Protein AF-A0A0R3TBS4-F1 (afdb_monomer_lite)

Foldseek 3Di:
DADCVPVVVVCVVPCPPPPDPDDDGQVCFDCDPNDTEDPPVVVPDDLVPAADEDPDCSNHVVPNVRYDPDPPDPD

Secondary structure (DSSP, 8-state):
---HHHHHHHHHHH-TT---S----GGGSEEETTEEE--GGGGSS-GGG--B--S-GGGGTT-GGGB--------

Sequence (75 aa):
MSTCQYADPVADFLDKWNVFRYRLFRESCVYHRGNYVKDLSQLGRPIDQVVILDNSPASYMFHASNAVSECASKI

Radius of gyration: 13.61 Å; chains: 1; bounding box: 33×33×26 Å

Structure (mmCIF, N/CA/C/O backbone):
data_AF-A0A0R3TBS4-F1
#
_entry.id   AF-A0A0R3TBS4-F1
#
loop_
_atom_site.group_PDB
_atom_site.id
_atom_site.type_symbol
_atom_site.label_atom_id
_atom_site.label_alt_id
_atom_site.label_comp_id
_atom_site.label_asym_id
_atom_site.label_entity_id
_atom_site.label_seq_id
_atom_site.pdbx_PDB_ins_code
_atom_site.Cartn_x
_atom_site.Cartn_y
_atom_site.Cartn_z
_atom_site.occupancy
_atom_site.B_iso_or_equiv
_atom_site.auth_seq_id
_atom_site.auth_comp_id
_atom_site.auth_asym_id
_atom_site.auth_atom_id
_atom_site.pdbx_PDB_model_num
ATOM 1 N N . MET A 1 1 ? 2.723 -1.043 -8.563 1.00 83.94 1 MET A N 1
ATOM 2 C CA . MET A 1 1 ? 3.456 -0.955 -7.276 1.00 83.94 1 MET A CA 1
ATOM 3 C C . MET A 1 1 ? 4.876 -0.478 -7.509 1.00 83.94 1 MET A C 1
ATOM 5 O O . MET A 1 1 ? 5.515 -0.979 -8.432 1.00 83.94 1 MET A O 1
ATOM 9 N N . SER A 1 2 ? 5.366 0.455 -6.696 1.00 91.19 2 SER A N 1
ATOM 10 C CA . SER A 1 2 ? 6.675 1.110 -6.864 1.00 91.19 2 SER A CA 1
ATOM 11 C C . SER A 1 2 ? 7.673 0.672 -5.790 1.00 91.19 2 SER A C 1
ATOM 13 O O . SER A 1 2 ? 7.262 0.214 -4.727 1.00 91.19 2 SER A O 1
ATOM 15 N N . THR A 1 3 ? 8.967 0.792 -6.085 1.00 95.50 3 THR A N 1
ATOM 16 C CA . THR A 1 3 ? 10.062 0.581 -5.124 1.00 95.50 3 THR A CA 1
ATOM 17 C C . THR A 1 3 ? 10.274 1.835 -4.272 1.00 95.50 3 THR A C 1
ATOM 19 O O . THR A 1 3 ? 9.888 2.934 -4.688 1.00 95.50 3 THR A O 1
ATOM 22 N N . CYS A 1 4 ? 10.924 1.694 -3.112 1.00 95.81 4 CYS A N 1
ATOM 23 C CA . CYS A 1 4 ? 11.256 2.829 -2.238 1.00 95.81 4 CYS A CA 1
ATOM 24 C C . CYS A 1 4 ? 12.086 3.905 -2.959 1.00 95.81 4 CYS A C 1
ATOM 26 O O . CYS A 1 4 ? 11.762 5.083 -2.882 1.00 95.81 4 CYS A O 1
ATOM 28 N N . GLN A 1 5 ? 13.063 3.495 -3.778 1.00 96.88 5 GLN A N 1
ATOM 29 C CA . GLN A 1 5 ? 13.949 4.396 -4.531 1.00 96.88 5 GLN A CA 1
ATOM 30 C C . GLN A 1 5 ? 13.197 5.423 -5.391 1.00 96.88 5 GLN A C 1
ATOM 32 O O . GLN A 1 5 ? 13.673 6.538 -5.575 1.00 96.88 5 GLN A O 1
ATOM 37 N N . TYR A 1 6 ? 12.032 5.046 -5.924 1.00 96.94 6 TYR A N 1
ATOM 38 C CA . TYR A 1 6 ? 11.178 5.95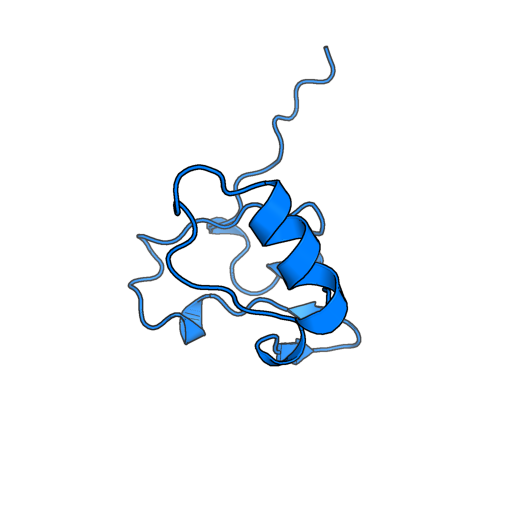1 -6.688 1.00 96.94 6 TYR A CA 1
ATOM 39 C C . TYR A 1 6 ? 10.127 6.640 -5.810 1.00 96.94 6 TYR A C 1
ATOM 41 O O . TYR A 1 6 ? 9.862 7.828 -5.973 1.00 96.94 6 TYR A O 1
ATOM 49 N N . ALA A 1 7 ? 9.493 5.890 -4.907 1.00 97.38 7 ALA A N 1
ATOM 50 C CA . ALA A 1 7 ? 8.330 6.366 -4.168 1.00 97.38 7 ALA A CA 1
ATOM 51 C C . ALA A 1 7 ? 8.682 7.310 -3.009 1.00 97.38 7 ALA A C 1
ATOM 53 O O . ALA A 1 7 ? 7.885 8.200 -2.721 1.00 97.38 7 ALA A O 1
ATOM 54 N N . ASP A 1 8 ? 9.847 7.157 -2.373 1.00 97.62 8 ASP A N 1
ATOM 55 C CA . ASP A 1 8 ? 10.241 8.000 -1.239 1.00 97.62 8 ASP A CA 1
ATOM 56 C C . ASP A 1 8 ? 10.404 9.477 -1.618 1.00 97.62 8 ASP A C 1
ATOM 58 O O . ASP A 1 8 ? 9.736 10.299 -0.991 1.00 97.62 8 ASP A O 1
ATOM 62 N N . PRO A 1 9 ? 11.147 9.852 -2.681 1.00 98.00 9 PRO A N 1
ATOM 63 C CA . PRO A 1 9 ? 11.250 11.256 -3.088 1.00 98.00 9 PRO A CA 1
ATOM 64 C C . PRO A 1 9 ? 9.891 11.903 -3.396 1.00 98.00 9 PRO A C 1
ATOM 66 O O . PRO A 1 9 ? 9.667 13.078 -3.106 1.00 98.00 9 PRO A O 1
ATOM 69 N N . VAL A 1 10 ? 8.961 11.134 -3.974 1.00 98.00 10 VAL A N 1
ATOM 70 C CA . VAL A 1 10 ? 7.602 11.604 -4.281 1.00 98.00 10 VAL A CA 1
ATOM 71 C C . VAL A 1 10 ? 6.782 11.768 -3.001 1.00 98.00 10 VAL A C 1
ATOM 73 O O . VAL A 1 10 ? 6.101 12.780 -2.834 1.00 98.00 10 VAL A O 1
ATOM 76 N N . ALA A 1 11 ? 6.857 10.805 -2.080 1.00 97.12 11 ALA A N 1
ATOM 77 C CA . ALA A 1 11 ? 6.170 10.873 -0.796 1.00 97.12 11 ALA A CA 1
ATOM 78 C C . ALA A 1 11 ? 6.689 12.036 0.063 1.00 97.12 11 ALA A C 1
ATOM 80 O O . ALA A 1 11 ? 5.879 12.749 0.645 1.00 97.12 11 ALA A O 1
ATOM 81 N N . ASP A 1 12 ? 8.000 12.287 0.075 1.00 97.44 12 ASP A N 1
ATOM 82 C CA . ASP A 1 12 ? 8.616 13.429 0.770 1.00 97.44 12 ASP A CA 1
ATOM 83 C C . ASP A 1 12 ? 8.175 14.769 0.169 1.00 97.44 12 ASP A C 1
ATOM 85 O O . ASP A 1 12 ? 7.981 15.770 0.868 1.00 97.44 12 ASP A O 1
ATOM 89 N N . PHE A 1 13 ? 7.975 14.802 -1.150 1.00 98.06 13 PHE A N 1
ATOM 90 C CA . PHE A 1 13 ? 7.426 15.977 -1.803 1.00 98.06 13 PHE A CA 1
ATOM 91 C C . PHE A 1 13 ? 5.957 16.219 -1.419 1.00 98.06 13 PHE A C 1
ATOM 93 O O . PHE A 1 13 ? 5.594 17.370 -1.176 1.00 98.06 13 PHE A O 1
ATOM 100 N N . LEU A 1 14 ? 5.126 15.177 -1.334 1.00 98.06 14 LEU A N 1
ATOM 101 C CA . LEU A 1 14 ? 3.688 15.300 -1.062 1.00 98.06 14 LEU A CA 1
ATOM 102 C C . LEU A 1 14 ? 3.351 15.485 0.426 1.00 98.06 14 LEU A C 1
ATOM 104 O O . LEU A 1 14 ? 2.476 16.283 0.765 1.00 98.06 14 LEU A O 1
ATOM 108 N N . ASP A 1 15 ? 4.024 14.766 1.321 1.00 97.88 15 ASP A N 1
ATOM 109 C CA . ASP A 1 15 ? 3.660 14.684 2.736 1.00 97.88 15 ASP A CA 1
ATOM 110 C C . ASP A 1 15 ? 4.279 15.808 3.576 1.00 97.88 15 ASP A C 1
ATOM 112 O O . ASP A 1 15 ? 5.203 15.611 4.365 1.00 97.88 15 ASP A O 1
ATOM 116 N N . LYS A 1 16 ? 3.753 17.027 3.422 1.00 97.56 16 LYS A N 1
ATOM 117 C CA . LYS A 1 16 ? 4.256 18.210 4.144 1.00 97.5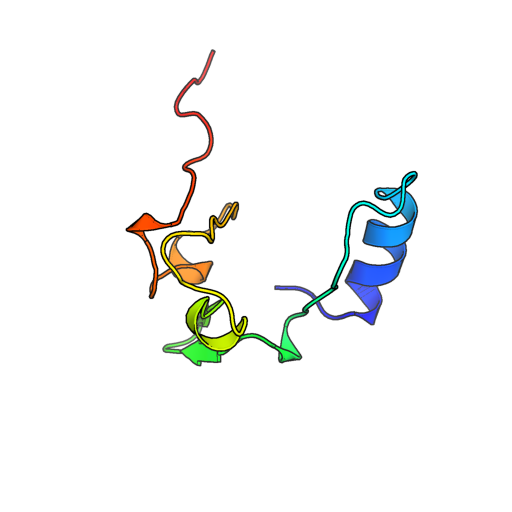6 16 LYS A CA 1
ATOM 118 C C . LYS A 1 16 ? 4.000 18.189 5.652 1.00 97.56 16 LYS A C 1
ATOM 120 O O . LYS A 1 16 ? 4.611 18.975 6.374 1.00 97.56 16 LYS A O 1
ATOM 125 N N . TRP A 1 17 ? 3.113 17.316 6.127 1.00 98.00 17 TRP A N 1
ATOM 126 C CA . TRP A 1 17 ? 2.653 17.295 7.519 1.00 98.00 17 TRP A CA 1
ATOM 127 C C . TRP A 1 17 ? 2.928 15.969 8.241 1.00 98.00 17 TRP A C 1
ATOM 129 O O . TRP A 1 17 ? 2.413 15.768 9.340 1.00 98.00 17 TRP A O 1
ATOM 139 N N . ASN A 1 18 ? 3.755 15.085 7.669 1.00 96.25 18 ASN A N 1
ATOM 140 C CA . ASN A 1 18 ? 4.064 13.759 8.222 1.00 96.25 18 ASN A CA 1
ATOM 141 C C . ASN A 1 18 ? 2.797 12.935 8.535 1.00 96.25 18 ASN A C 1
ATOM 143 O O . ASN A 1 18 ? 2.664 12.321 9.602 1.00 96.25 18 ASN A O 1
ATOM 147 N N . VAL A 1 19 ? 1.838 12.961 7.610 1.00 98.12 19 VAL A N 1
ATOM 148 C CA . VAL A 1 19 ? 0.578 12.215 7.671 1.00 98.12 19 VAL A CA 1
ATOM 149 C C . VAL A 1 19 ? 0.831 10.719 7.467 1.00 98.12 19 VAL A C 1
ATOM 151 O O . VAL A 1 19 ? 0.171 9.890 8.106 1.00 98.12 19 VAL A O 1
ATOM 154 N N . PHE A 1 20 ? 1.799 10.341 6.626 1.00 97.44 20 PHE A N 1
ATOM 155 C CA . PHE A 1 20 ? 2.144 8.938 6.407 1.00 97.44 20 PHE A CA 1
ATOM 156 C C . PHE A 1 20 ? 2.891 8.366 7.616 1.00 97.44 20 PHE A C 1
ATOM 158 O O . PHE A 1 20 ? 4.057 8.660 7.856 1.00 97.44 20 PHE A O 1
ATOM 165 N N . ARG A 1 21 ? 2.225 7.490 8.378 1.00 97.25 21 ARG A N 1
ATOM 166 C CA . ARG A 1 21 ? 2.831 6.816 9.543 1.00 97.25 21 ARG A CA 1
ATOM 167 C C . ARG A 1 21 ? 3.792 5.692 9.164 1.00 97.25 21 ARG A C 1
ATOM 169 O O . ARG A 1 21 ? 4.737 5.427 9.896 1.00 97.25 21 ARG A O 1
ATOM 176 N N . TYR A 1 22 ? 3.529 5.032 8.040 1.00 97.12 22 TYR A N 1
ATOM 177 C CA . TYR A 1 22 ? 4.319 3.923 7.518 1.00 97.12 22 TYR A CA 1
ATOM 178 C C . TYR A 1 22 ? 4.328 3.993 5.996 1.00 97.12 22 TYR A C 1
ATOM 180 O O . TYR A 1 22 ? 3.328 4.380 5.387 1.00 97.12 22 TYR A O 1
ATOM 188 N N . ARG A 1 23 ? 5.438 3.579 5.386 1.00 97.38 23 ARG A N 1
ATOM 189 C CA . ARG A 1 23 ? 5.576 3.466 3.934 1.00 97.38 23 ARG A CA 1
ATOM 190 C C . ARG A 1 23 ? 5.892 2.017 3.593 1.00 97.38 23 ARG A C 1
ATOM 192 O O . ARG A 1 23 ? 6.892 1.474 4.051 1.00 97.38 23 ARG A O 1
ATOM 199 N N . LEU A 1 24 ? 4.994 1.391 2.842 1.00 97.50 24 LEU A N 1
ATOM 200 C CA . LEU A 1 24 ? 5.123 0.020 2.359 1.00 97.50 24 LEU A CA 1
ATOM 201 C C . LEU A 1 24 ? 5.202 0.062 0.836 1.00 97.50 24 LEU A C 1
ATOM 203 O O . LEU A 1 24 ? 4.465 0.811 0.190 1.00 97.50 24 LEU A O 1
ATOM 207 N N . PHE A 1 25 ? 6.096 -0.738 0.268 1.00 97.00 25 PHE A N 1
ATOM 208 C CA . PHE A 1 25 ? 6.445 -0.678 -1.151 1.00 97.00 25 PHE A CA 1
ATOM 209 C C . PHE A 1 25 ? 6.173 -2.016 -1.842 1.00 97.00 25 PHE A C 1
ATOM 211 O O . PHE A 1 25 ? 5.506 -2.900 -1.296 1.00 97.00 25 PHE A O 1
ATOM 218 N N . ARG A 1 26 ? 6.655 -2.167 -3.080 1.00 96.75 26 ARG A N 1
ATOM 219 C CA . ARG A 1 26 ? 6.483 -3.387 -3.883 1.00 96.75 26 ARG A CA 1
ATOM 220 C C . ARG A 1 26 ? 6.934 -4.646 -3.141 1.00 96.75 26 ARG A C 1
ATOM 222 O O . ARG A 1 26 ? 6.291 -5.680 -3.279 1.00 96.75 26 ARG A O 1
ATOM 229 N N . GLU A 1 27 ? 7.998 -4.550 -2.358 1.00 95.31 27 GLU A N 1
ATOM 230 C CA . GLU A 1 27 ? 8.592 -5.645 -1.591 1.00 95.31 27 GLU A CA 1
ATOM 231 C C . GLU A 1 27 ? 7.664 -6.153 -0.476 1.00 95.31 27 GLU A C 1
ATOM 233 O O . GLU A 1 27 ? 7.779 -7.298 -0.056 1.00 95.31 27 GLU A O 1
ATOM 238 N N . SER A 1 28 ? 6.717 -5.326 -0.025 1.00 96.94 28 SER A N 1
ATOM 239 C CA . SER A 1 28 ? 5.698 -5.694 0.966 1.00 96.94 28 SER A CA 1
ATOM 240 C C . SER A 1 28 ? 4.441 -6.310 0.339 1.00 96.94 28 SER A C 1
ATOM 242 O O . SER A 1 28 ? 3.517 -6.678 1.058 1.00 96.94 28 SER A O 1
ATOM 244 N N . CYS A 1 29 ? 4.356 -6.378 -0.993 1.00 96.75 29 CYS A N 1
ATOM 245 C CA . CYS A 1 29 ? 3.198 -6.935 -1.687 1.00 96.75 29 CYS A CA 1
ATOM 246 C C . CYS A 1 29 ? 3.336 -8.451 -1.871 1.00 96.75 29 CYS A C 1
ATOM 248 O O . CYS A 1 29 ? 4.422 -8.970 -2.128 1.00 96.75 29 CYS A O 1
ATOM 250 N N . VAL A 1 30 ? 2.205 -9.155 -1.866 1.00 97.31 30 VAL A N 1
ATOM 251 C CA . VAL A 1 30 ? 2.141 -10.568 -2.252 1.00 97.31 30 VAL A CA 1
ATOM 252 C C . VAL A 1 30 ? 2.106 -10.661 -3.773 1.00 97.31 30 VAL A C 1
ATOM 254 O O . VAL A 1 30 ? 1.247 -10.058 -4.414 1.00 97.31 30 VAL A O 1
ATOM 257 N N . TYR A 1 31 ? 3.011 -11.435 -4.369 1.00 96.50 31 TYR A N 1
ATOM 258 C CA . TYR A 1 31 ? 2.953 -11.720 -5.801 1.00 96.50 31 TYR A CA 1
ATOM 259 C C . TYR A 1 31 ? 2.027 -12.914 -6.063 1.00 96.50 31 TYR A C 1
ATOM 261 O O . TYR A 1 31 ? 2.370 -14.059 -5.770 1.00 96.50 31 TYR A O 1
ATOM 269 N N . HIS A 1 32 ? 0.835 -12.648 -6.598 1.00 96.50 32 HIS A N 1
ATOM 270 C CA . HIS A 1 32 ? -0.207 -13.646 -6.824 1.00 96.50 32 HIS A CA 1
ATOM 271 C C . HIS A 1 32 ? -0.722 -13.583 -8.263 1.00 96.50 32 HIS A C 1
ATOM 273 O O . HIS A 1 32 ? -1.237 -12.559 -8.707 1.00 96.50 32 HIS A O 1
ATOM 279 N N . ARG A 1 33 ? -0.603 -14.698 -9.001 1.00 94.25 33 ARG A N 1
ATOM 280 C CA . ARG A 1 33 ? -1.118 -14.844 -10.380 1.00 94.25 33 ARG A CA 1
ATOM 281 C C . ARG A 1 33 ? -0.722 -13.680 -11.305 1.00 94.25 33 ARG A C 1
ATOM 283 O O . ARG A 1 33 ? -1.563 -13.118 -11.998 1.00 94.25 33 ARG A O 1
ATOM 290 N N . GLY A 1 34 ? 0.552 -13.289 -11.277 1.00 94.75 34 GLY A N 1
ATOM 291 C CA . GLY A 1 34 ? 1.078 -12.201 -12.111 1.00 94.75 34 GLY A CA 1
ATOM 292 C C . GLY A 1 34 ? 0.774 -10.785 -11.611 1.00 94.75 34 GLY A C 1
ATOM 293 O O . GLY A 1 34 ? 1.175 -9.822 -12.256 1.00 94.75 34 GLY A O 1
ATOM 294 N N . ASN A 1 35 ? 0.095 -10.639 -10.471 1.00 95.38 35 ASN A N 1
ATOM 295 C CA . ASN A 1 35 ? -0.268 -9.351 -9.891 1.00 95.38 35 ASN A CA 1
ATOM 296 C C . ASN A 1 35 ? 0.419 -9.144 -8.541 1.00 95.38 35 ASN A C 1
ATOM 298 O O . ASN A 1 35 ? 0.625 -10.088 -7.779 1.00 95.38 35 ASN A O 1
ATOM 302 N N . TYR A 1 36 ? 0.735 -7.890 -8.226 1.00 97.06 36 TYR A N 1
ATOM 303 C CA . TYR A 1 36 ? 1.128 -7.496 -6.877 1.00 97.06 36 TYR A CA 1
ATOM 304 C C . TYR A 1 36 ? -0.119 -7.113 -6.086 1.00 97.06 36 TYR A C 1
ATOM 306 O O . TYR A 1 36 ? -0.768 -6.116 -6.402 1.00 97.06 36 TYR A O 1
ATOM 314 N N . VAL A 1 37 ? -0.426 -7.895 -5.057 1.00 97.75 37 VAL A N 1
ATOM 315 C CA . VAL A 1 37 ? -1.596 -7.723 -4.195 1.00 97.75 37 VAL A CA 1
ATOM 316 C C . VAL A 1 37 ? -1.160 -7.146 -2.850 1.00 97.75 37 VAL A C 1
ATOM 318 O O . VAL A 1 37 ? -0.225 -7.638 -2.214 1.00 97.75 37 VAL A O 1
ATOM 321 N N . LYS A 1 38 ? -1.856 -6.102 -2.406 1.00 97.69 38 LYS A N 1
ATOM 322 C CA . LYS A 1 38 ? -1.764 -5.521 -1.066 1.00 97.69 38 LYS A CA 1
ATOM 323 C C . LYS A 1 38 ? -2.667 -6.325 -0.133 1.00 97.69 38 LYS A C 1
ATOM 325 O O . LYS A 1 38 ? -3.843 -6.012 0.037 1.00 97.69 38 LYS A O 1
ATOM 330 N N . ASP A 1 39 ? -2.129 -7.400 0.428 1.00 97.38 39 ASP A N 1
ATOM 331 C CA . ASP A 1 39 ? -2.860 -8.222 1.389 1.00 97.38 39 ASP A CA 1
ATOM 332 C C . ASP A 1 39 ? -3.002 -7.487 2.731 1.00 97.38 39 ASP A C 1
ATOM 334 O O . ASP A 1 39 ? -2.071 -7.416 3.5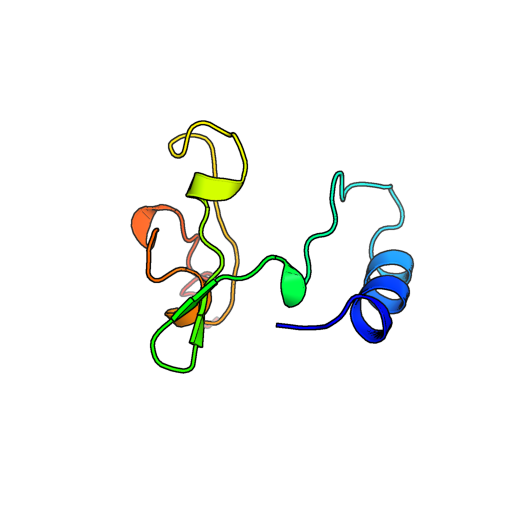32 1.00 97.38 39 ASP A O 1
ATOM 338 N N . LEU A 1 40 ? -4.192 -6.931 2.971 1.00 97.94 40 LEU A N 1
ATOM 339 C CA . LEU A 1 40 ? -4.492 -6.109 4.143 1.00 97.94 40 LEU A CA 1
ATOM 340 C C . LEU A 1 40 ? -4.429 -6.896 5.459 1.00 97.94 40 LEU A C 1
ATOM 342 O O . LEU A 1 40 ? -4.232 -6.292 6.513 1.00 97.94 40 LEU A O 1
ATOM 346 N N . SER A 1 41 ? -4.525 -8.230 5.415 1.00 96.31 41 SER A N 1
ATOM 347 C CA . SER A 1 41 ? -4.412 -9.073 6.612 1.00 96.31 41 SER A CA 1
ATOM 348 C C . SER A 1 41 ? -3.010 -9.032 7.237 1.00 96.31 41 SER A C 1
ATOM 350 O O . SER A 1 41 ? -2.857 -9.259 8.436 1.00 96.31 41 SER A O 1
ATOM 352 N N . GLN A 1 42 ? -1.990 -8.653 6.458 1.00 96.44 42 GLN A N 1
ATOM 353 C CA . GLN A 1 42 ? -0.599 -8.551 6.912 1.00 96.44 42 GLN A CA 1
ATOM 354 C C . GLN A 1 42 ? -0.279 -7.218 7.605 1.00 96.44 42 GLN A C 1
ATOM 356 O O . GLN A 1 42 ? 0.826 -7.034 8.109 1.00 96.44 42 GLN A O 1
ATOM 361 N N . LEU A 1 43 ? -1.236 -6.283 7.679 1.00 96.56 43 LEU A N 1
ATOM 362 C CA . LEU A 1 43 ? -1.032 -4.976 8.317 1.00 96.56 43 LEU A CA 1
ATOM 363 C C . LEU A 1 43 ? -1.023 -5.030 9.852 1.00 96.56 43 LEU A C 1
ATOM 365 O O . LEU A 1 43 ? -0.739 -4.013 10.487 1.00 96.56 43 LEU A O 1
ATOM 369 N N . GLY A 1 44 ? -1.365 -6.175 10.455 1.00 96.19 44 GLY A N 1
ATOM 370 C CA . GLY A 1 44 ? -1.455 -6.316 11.912 1.00 96.19 44 GLY A CA 1
ATOM 371 C C . GLY A 1 44 ? -2.568 -5.465 12.534 1.00 96.19 44 GLY A C 1
ATOM 372 O O . GLY A 1 44 ? -2.437 -5.008 13.668 1.00 96.19 44 GLY A O 1
ATOM 373 N N . ARG A 1 45 ? -3.646 -5.204 11.783 1.00 96.75 45 ARG A N 1
ATOM 374 C CA . ARG A 1 45 ? -4.808 -4.405 12.203 1.00 96.75 45 ARG A CA 1
ATOM 375 C C . ARG A 1 45 ? -6.102 -5.199 11.994 1.00 96.75 45 ARG A C 1
ATOM 377 O O . ARG A 1 45 ? -6.157 -5.980 11.044 1.00 96.75 45 ARG A O 1
ATOM 384 N N . PRO A 1 46 ? -7.138 -4.991 12.826 1.00 97.31 46 PRO A N 1
ATOM 385 C CA . PRO A 1 46 ? -8.469 -5.534 12.567 1.00 97.31 46 PRO A CA 1
ATOM 386 C C . PRO A 1 46 ? -8.972 -5.093 11.188 1.00 97.31 46 PRO A C 1
ATOM 388 O O . PRO A 1 46 ? -8.951 -3.903 10.873 1.00 97.31 46 PRO A O 1
ATOM 391 N N . ILE A 1 47 ? -9.369 -6.049 10.343 1.00 96.31 47 ILE A N 1
ATOM 392 C CA . ILE A 1 47 ? -9.692 -5.777 8.933 1.00 96.31 47 ILE A CA 1
ATOM 393 C C . ILE A 1 47 ? -10.925 -4.878 8.775 1.00 96.31 47 ILE A C 1
ATOM 395 O O . ILE A 1 47 ? -11.009 -4.100 7.833 1.00 96.31 47 ILE A O 1
ATOM 399 N N . ASP A 1 48 ? -11.850 -4.928 9.727 1.00 96.19 48 ASP A N 1
ATOM 400 C CA . ASP A 1 48 ? -13.037 -4.074 9.825 1.00 96.19 48 ASP A CA 1
ATOM 401 C C . ASP A 1 48 ? -12.710 -2.593 10.100 1.00 96.19 48 ASP A C 1
ATOM 403 O O . ASP A 1 48 ? -13.569 -1.731 9.938 1.00 96.19 48 ASP A O 1
ATOM 407 N N . GLN A 1 49 ? -11.463 -2.284 10.464 1.00 97.19 49 GLN A N 1
ATOM 408 C CA . GLN A 1 49 ? -10.961 -0.926 10.702 1.00 97.19 49 GLN A CA 1
ATOM 409 C C . GLN A 1 49 ? -9.973 -0.456 9.623 1.00 97.19 49 GLN A C 1
ATOM 411 O O . GLN A 1 49 ? -9.287 0.555 9.800 1.00 97.19 49 GLN A O 1
ATOM 416 N N . VAL A 1 50 ? -9.858 -1.188 8.512 1.00 97.62 50 VAL A N 1
ATOM 417 C CA . VAL A 1 50 ? -8.933 -0.873 7.419 1.00 97.62 50 VAL A CA 1
ATOM 418 C C . VAL A 1 50 ? -9.719 -0.556 6.154 1.00 97.62 50 VAL A C 1
ATOM 420 O O . VAL A 1 50 ? -10.603 -1.304 5.751 1.00 97.62 50 VAL A O 1
ATOM 423 N N . VAL A 1 51 ? -9.340 0.526 5.482 1.00 97.56 51 VAL A N 1
ATOM 424 C CA . VAL A 1 51 ? -9.799 0.846 4.128 1.00 97.56 51 VAL A CA 1
ATOM 425 C C . VAL A 1 51 ? -8.602 0.974 3.197 1.00 97.56 51 VAL A C 1
ATOM 427 O O . VAL A 1 51 ? -7.503 1.329 3.631 1.00 97.56 51 VAL A O 1
ATOM 430 N N . ILE A 1 52 ? -8.808 0.691 1.914 1.00 96.81 52 ILE A N 1
ATOM 431 C CA . ILE A 1 52 ? -7.799 0.876 0.871 1.00 96.81 52 ILE A CA 1
ATOM 432 C C . ILE A 1 52 ? -8.330 1.795 -0.227 1.00 96.81 52 ILE A C 1
ATOM 434 O O . ILE A 1 52 ? -9.456 1.645 -0.695 1.00 96.81 52 ILE A O 1
ATOM 438 N N . LEU A 1 53 ? -7.484 2.735 -0.647 1.00 95.94 53 LEU A N 1
ATOM 439 C CA . LEU A 1 53 ? -7.672 3.545 -1.844 1.00 95.94 53 LEU A CA 1
ATOM 440 C C . LEU A 1 53 ? -6.605 3.134 -2.861 1.00 95.94 53 LEU A C 1
ATOM 442 O O . LEU A 1 53 ? -5.406 3.287 -2.615 1.00 95.94 53 LEU A O 1
ATOM 446 N N . ASP A 1 54 ? -7.039 2.563 -3.977 1.00 94.75 54 ASP A N 1
ATOM 447 C CA . ASP A 1 54 ? -6.165 2.126 -5.063 1.00 94.75 54 ASP A CA 1
ATOM 448 C C . ASP A 1 54 ? -6.945 2.164 -6.376 1.00 94.75 54 ASP A C 1
ATOM 450 O O . ASP A 1 54 ? -8.124 1.812 -6.424 1.00 94.75 54 ASP A O 1
ATOM 454 N N . ASN A 1 55 ? -6.277 2.569 -7.448 1.00 93.25 55 ASN A N 1
ATOM 455 C CA . ASN A 1 55 ? -6.88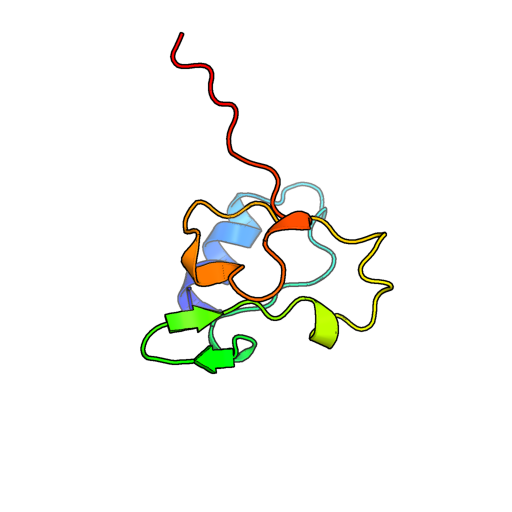0 2.703 -8.768 1.00 93.25 55 ASN A CA 1
ATOM 456 C C . ASN A 1 55 ? -6.911 1.379 -9.559 1.00 93.25 55 ASN A C 1
ATOM 458 O O . ASN A 1 55 ? -7.395 1.354 -10.689 1.00 93.25 55 ASN A O 1
ATOM 462 N N . SER A 1 56 ? -6.387 0.279 -9.006 1.00 92.88 56 SER A N 1
ATOM 463 C CA . SER A 1 56 ? -6.361 -1.036 -9.654 1.00 92.88 56 SER A CA 1
ATOM 464 C C . SER A 1 56 ? -7.075 -2.102 -8.809 1.00 92.88 56 SER A C 1
ATOM 466 O O . SER A 1 56 ? -6.581 -2.467 -7.740 1.00 92.88 56 SER A O 1
ATOM 468 N N . PRO A 1 57 ? -8.183 -2.694 -9.300 1.00 94.38 57 PRO A N 1
ATOM 469 C CA . PRO A 1 57 ? -8.890 -3.775 -8.606 1.00 94.38 57 PRO A CA 1
ATOM 470 C C . PRO A 1 57 ? -8.037 -5.002 -8.275 1.00 94.38 57 PRO A C 1
ATOM 472 O O . PRO A 1 57 ? -8.250 -5.660 -7.257 1.00 94.38 57 PRO A O 1
ATOM 475 N N . ALA A 1 58 ? -7.028 -5.297 -9.098 1.00 95.12 58 ALA A N 1
ATOM 476 C CA . ALA A 1 58 ? -6.105 -6.398 -8.838 1.00 95.12 58 ALA A CA 1
ATOM 477 C C . ALA A 1 58 ? -5.272 -6.174 -7.560 1.00 95.12 58 ALA A C 1
ATOM 479 O O . ALA A 1 58 ? -4.908 -7.139 -6.889 1.00 95.12 58 ALA A O 1
ATOM 480 N N . SER A 1 59 ? -5.010 -4.916 -7.185 1.00 96.00 59 SER A N 1
ATOM 481 C CA . SER A 1 59 ? -4.200 -4.569 -6.012 1.00 96.00 59 SER A CA 1
ATOM 482 C C . SER A 1 59 ? -4.855 -4.967 -4.690 1.00 96.00 59 SER A C 1
ATOM 484 O O . SER A 1 59 ? -4.141 -5.218 -3.726 1.00 96.00 59 SER A O 1
ATOM 486 N N . TYR A 1 60 ? -6.187 -5.028 -4.619 1.00 95.94 60 TYR A N 1
ATOM 487 C CA . TYR A 1 60 ? -6.944 -5.338 -3.397 1.00 95.94 60 TYR A CA 1
ATOM 488 C C . TYR A 1 60 ? -7.835 -6.571 -3.552 1.00 95.94 60 TYR A C 1
ATOM 490 O O . TYR A 1 60 ? -8.807 -6.737 -2.819 1.00 95.94 60 TYR A O 1
ATOM 498 N N . MET A 1 61 ? -7.505 -7.468 -4.486 1.00 96.00 61 MET A N 1
ATOM 499 C CA . MET A 1 61 ? -8.365 -8.603 -4.839 1.00 96.00 61 MET A CA 1
ATOM 500 C C . MET A 1 61 ? -8.709 -9.546 -3.670 1.00 96.00 61 MET A C 1
ATOM 502 O O . MET A 1 61 ? -9.705 -10.255 -3.745 1.00 96.00 61 MET A O 1
ATOM 506 N N . PHE A 1 62 ? -7.917 -9.559 -2.590 1.00 97.19 62 PHE A N 1
ATOM 507 C CA . PHE A 1 62 ? -8.208 -10.345 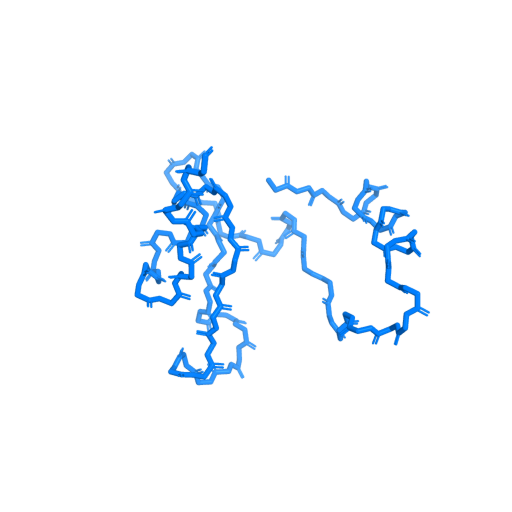-1.382 1.00 97.19 62 PHE A CA 1
ATOM 508 C C . PHE A 1 62 ? -9.180 -9.657 -0.412 1.00 97.19 62 PHE A C 1
ATOM 510 O O . PHE A 1 62 ? -9.763 -10.333 0.427 1.00 97.19 62 PHE A O 1
ATOM 517 N N . HIS A 1 63 ? -9.376 -8.340 -0.531 1.00 96.50 63 HIS A N 1
ATOM 518 C CA . HIS A 1 63 ? -10.134 -7.513 0.417 1.00 96.50 63 HIS A CA 1
ATOM 519 C C . HIS A 1 63 ? -10.993 -6.471 -0.317 1.00 96.50 63 HIS A C 1
ATOM 521 O O . HIS A 1 63 ? -10.953 -5.279 -0.016 1.00 96.50 63 HIS A O 1
ATOM 527 N N . ALA A 1 64 ? -11.764 -6.908 -1.320 1.00 95.38 64 ALA A N 1
ATOM 528 C CA . ALA A 1 64 ? -12.551 -6.013 -2.177 1.00 95.38 64 ALA A CA 1
ATOM 529 C C . ALA A 1 64 ? -13.591 -5.172 -1.412 1.00 95.38 64 ALA A C 1
ATOM 531 O O . ALA A 1 64 ? -13.854 -4.036 -1.791 1.00 95.38 64 ALA A O 1
ATOM 532 N N . SER A 1 65 ? -14.139 -5.691 -0.310 1.00 96.00 65 SER A N 1
ATOM 533 C CA . SER A 1 65 ? -15.074 -4.971 0.569 1.00 96.00 65 SER A CA 1
ATOM 534 C C . SER A 1 65 ? -14.457 -3.768 1.286 1.00 96.00 65 SER A C 1
ATOM 536 O O . SER A 1 65 ? -15.184 -2.892 1.739 1.00 96.00 65 SER A O 1
ATOM 538 N N . ASN A 1 66 ? -13.129 -3.727 1.410 1.00 96.88 66 ASN A N 1
ATOM 539 C CA . ASN A 1 66 ? -12.398 -2.655 2.085 1.00 96.88 66 ASN A CA 1
ATOM 540 C C . ASN A 1 66 ? -11.987 -1.537 1.119 1.00 96.88 66 ASN A C 1
ATOM 542 O O . ASN A 1 66 ? -11.442 -0.518 1.552 1.00 96.88 66 ASN A O 1
ATOM 546 N N . ALA A 1 67 ? -12.195 -1.735 -0.185 1.00 96.00 67 ALA A N 1
ATOM 547 C CA . ALA A 1 67 ? -11.851 -0.751 -1.190 1.00 96.00 67 ALA A CA 1
ATOM 548 C C . ALA A 1 67 ? -12.882 0.376 -1.207 1.00 96.00 67 ALA A C 1
ATOM 550 O O . ALA A 1 67 ? -14.079 0.151 -1.393 1.00 96.00 67 ALA A O 1
ATOM 551 N N . VAL A 1 68 ? -12.400 1.606 -1.059 1.00 92.81 68 VAL A N 1
ATOM 552 C CA . VAL A 1 68 ? -13.201 2.787 -1.365 1.00 92.81 68 VAL A CA 1
ATOM 553 C C . VAL A 1 68 ? -13.088 3.001 -2.865 1.00 92.81 68 VAL A C 1
ATOM 555 O O . VAL A 1 68 ? -12.024 3.358 -3.370 1.00 92.81 68 VAL A O 1
ATOM 558 N N . SER A 1 69 ? -14.172 2.737 -3.590 1.00 74.69 69 SER A N 1
ATOM 559 C CA . SER A 1 69 ? -14.251 3.051 -5.014 1.00 74.69 69 SER A CA 1
ATOM 560 C C . SER A 1 69 ? -14.001 4.544 -5.219 1.00 74.69 69 SER A C 1
ATOM 562 O O . SER A 1 69 ? -14.618 5.360 -4.528 1.00 74.69 69 SER A O 1
ATOM 564 N N . GLU A 1 70 ? -13.135 4.901 -6.175 1.00 61.19 70 GLU A N 1
ATOM 565 C CA . GLU A 1 70 ? -13.086 6.274 -6.685 1.00 61.19 70 GLU A CA 1
ATOM 566 C C . GLU A 1 70 ? -14.518 6.704 -7.006 1.00 61.19 70 GLU A C 1
ATOM 568 O O . GLU A 1 70 ? -15.270 5.932 -7.609 1.00 61.19 70 GLU A O 1
ATOM 573 N N . CYS A 1 71 ? -14.917 7.889 -6.533 1.00 48.56 71 CYS A N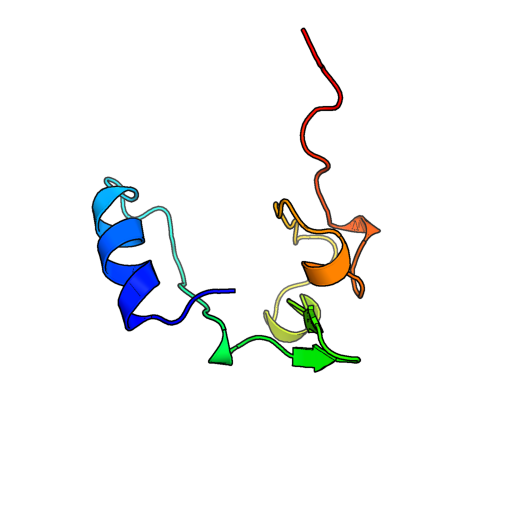 1
ATOM 574 C CA . CYS A 1 71 ? -16.261 8.415 -6.735 1.00 48.56 71 CYS A CA 1
ATOM 575 C C . CYS A 1 71 ? -16.685 8.191 -8.188 1.00 48.56 71 CYS A C 1
ATOM 577 O O . CYS A 1 71 ? -16.111 8.777 -9.107 1.00 48.56 71 CYS A O 1
ATOM 579 N N . ALA A 1 72 ? -17.710 7.360 -8.389 1.00 49.56 72 ALA A N 1
ATOM 580 C CA . ALA A 1 72 ? -18.419 7.225 -9.651 1.00 49.56 72 ALA A CA 1
ATOM 581 C C . ALA A 1 72 ? -19.249 8.496 -9.898 1.00 49.56 72 ALA A C 1
ATOM 583 O O . ALA A 1 72 ? -20.471 8.464 -9.956 1.00 49.56 72 ALA A O 1
ATOM 584 N N . SER A 1 73 ? -18.561 9.624 -10.019 1.00 43.91 73 SER A N 1
ATOM 585 C CA . SER A 1 73 ? -19.104 10.904 -10.435 1.00 43.91 73 SER A CA 1
ATOM 586 C C . SER A 1 73 ? -18.158 11.441 -11.494 1.00 43.91 73 SER A C 1
ATOM 588 O O . SER A 1 73 ? -17.321 12.302 -11.238 1.00 43.91 73 SER A O 1
ATOM 590 N N . LYS A 1 74 ? -18.294 10.898 -12.709 1.00 45.03 74 LYS A N 1
ATOM 591 C CA . LYS A 1 74 ? -18.085 11.725 -13.896 1.00 45.03 74 LYS A CA 1
ATOM 592 C C . LYS A 1 74 ? -19.054 12.902 -13.750 1.00 45.03 74 LYS A C 1
ATOM 594 O O . LYS A 1 74 ? -20.259 12.699 -13.884 1.00 45.03 74 LYS A O 1
ATOM 599 N N . ILE A 1 75 ? -18.532 14.062 -13.362 1.00 41.00 75 ILE A N 1
ATOM 600 C CA . ILE A 1 75 ? -19.170 15.354 -13.636 1.00 41.00 75 ILE A CA 1
ATOM 601 C C . ILE A 1 75 ? -18.913 15.662 -15.110 1.00 41.00 75 ILE A C 1
ATOM 603 O O . ILE A 1 75 ? -17.778 15.382 -15.564 1.00 41.00 75 ILE A O 1
#

InterPro domains:
  IPR004274 FCP1 homology domain [PF03031] (2-68)
  IPR004274 FCP1 homology domain [PS50969] (1-75)
  IPR004274 FCP1 homology domain [SM00577] (1-74)
  IPR023214 HAD superfamily [G3DSA:3.40.50.1000] (1-70)
  IPR036412 HAD-like superfamily [SSF56784] (1-68)
  IPR050365 Mitochondrial import inner membrane translocase subunit TIM50 [PTHR12210] (2-68)

pLDDT: mean 92.16, std 13.46, range [41.0, 98.12]

Organism: Rodentolepis nana (NCBI:txid102285)